Protein AF-A0A0K1PN77-F1 (afdb_monomer_lite)

Radius of gyration: 25.83 Å; chains: 1; bounding box: 54×45×95 Å

Foldseek 3Di:
DPFDADEAEALAEAACEEAAEEHEYAYENYEHENYAYLAEYHYEYECYEHYCYEYVAEYEYEYEQYEAALYEYQDAAEYAYYNYHHYNYWYFDPPVSPSDGDPPRTHHHHTYDYDDPPPPDPDDDDDDDDDDDDDDDDPDDDDDDDDDDDDDDDDDDDDDDDDDDDDDDDD

pLDDT: mean 77.03, std 23.57, range [35.62, 98.5]

Structure (mmCIF, N/CA/C/O backbone):
data_AF-A0A0K1PN77-F1
#
_entry.id   AF-A0A0K1PN77-F1
#
loop_
_atom_site.group_PDB
_atom_site.id
_atom_site.type_symbol
_atom_site.label_atom_id
_atom_site.label_alt_id
_atom_site.label_comp_id
_atom_site.label_asym_id
_atom_site.label_entity_id
_atom_site.label_seq_id
_atom_site.pdbx_PDB_ins_code
_atom_site.Cartn_x
_atom_site.Cartn_y
_atom_site.Cartn_z
_atom_site.occupancy
_atom_site.B_iso_or_equiv
_atom_site.auth_seq_id
_atom_site.auth_comp_id
_atom_site.auth_asym_id
_atom_site.auth_atom_id
_atom_site.pdbx_PDB_model_num
ATOM 1 N N . MET A 1 1 ? -9.628 21.340 4.055 1.00 39.75 1 MET A N 1
ATOM 2 C CA . MET A 1 1 ? -8.257 21.145 4.573 1.00 39.75 1 MET A CA 1
ATOM 3 C C . MET A 1 1 ? -7.573 20.124 3.689 1.00 39.75 1 MET A C 1
ATOM 5 O O . MET A 1 1 ? -7.965 18.965 3.699 1.00 39.75 1 MET A O 1
ATOM 9 N N . GLU A 1 2 ? -6.622 20.560 2.876 1.00 42.41 2 GLU A N 1
ATOM 10 C CA . GLU A 1 2 ? -5.824 19.681 2.022 1.00 42.41 2 GLU A CA 1
ATOM 11 C C . GLU A 1 2 ? -4.812 18.947 2.917 1.00 42.41 2 GLU A C 1
ATOM 13 O O . GLU A 1 2 ? -3.928 19.570 3.509 1.00 42.41 2 GLU A O 1
ATOM 18 N N . LYS A 1 3 ? -5.014 17.640 3.133 1.00 51.22 3 LYS A N 1
ATOM 19 C CA . LYS A 1 3 ? -4.095 16.811 3.925 1.00 51.22 3 LYS A CA 1
ATOM 20 C C . LYS A 1 3 ? -2.757 16.776 3.182 1.00 51.22 3 LYS A C 1
ATOM 22 O O . LYS A 1 3 ? -2.676 16.212 2.095 1.00 51.22 3 LYS A O 1
ATOM 27 N N . ARG A 1 4 ? -1.725 17.411 3.743 1.00 53.59 4 ARG A N 1
ATOM 28 C CA . ARG A 1 4 ? -0.380 17.454 3.155 1.00 53.59 4 ARG A CA 1
ATOM 29 C C . ARG A 1 4 ? 0.179 16.034 3.065 1.00 53.59 4 ARG A C 1
ATOM 31 O O . ARG A 1 4 ? 0.586 15.477 4.073 1.00 53.59 4 ARG A O 1
ATOM 38 N N . ALA A 1 5 ? 0.218 15.454 1.870 1.00 61.31 5 ALA A N 1
ATOM 39 C CA . ALA A 1 5 ? 0.922 14.195 1.655 1.00 61.31 5 ALA A CA 1
ATOM 40 C C . ALA A 1 5 ? 2.414 14.388 1.973 1.00 61.31 5 ALA A C 1
ATOM 42 O O . ALA A 1 5 ? 3.039 15.347 1.509 1.00 61.31 5 ALA A O 1
ATOM 43 N N . ALA A 1 6 ? 2.995 13.497 2.778 1.00 73.44 6 ALA A N 1
ATOM 44 C CA . ALA A 1 6 ? 4.436 13.503 2.997 1.00 73.44 6 ALA A CA 1
ATOM 45 C C . ALA A 1 6 ? 5.116 13.082 1.690 1.00 73.44 6 ALA A C 1
ATOM 47 O O . ALA A 1 6 ? 4.947 11.936 1.278 1.00 73.44 6 ALA A O 1
ATOM 48 N N . ARG A 1 7 ? 5.843 14.005 1.039 1.00 77.12 7 ARG A N 1
ATOM 49 C CA . ARG A 1 7 ? 6.626 13.720 -0.170 1.00 77.12 7 ARG A CA 1
ATOM 50 C C . ARG A 1 7 ? 8.047 13.333 0.215 1.00 77.12 7 ARG A C 1
ATOM 52 O O . ARG A 1 7 ? 8.786 14.148 0.761 1.00 77.12 7 ARG A O 1
ATOM 59 N N . LEU A 1 8 ? 8.408 12.085 -0.044 1.00 87.88 8 LEU A N 1
ATOM 60 C CA . LEU A 1 8 ? 9.649 11.473 0.431 1.00 87.88 8 LEU A CA 1
ATOM 61 C C . LEU A 1 8 ? 10.570 11.156 -0.747 1.00 87.88 8 LEU A C 1
ATOM 63 O O . LEU A 1 8 ? 10.086 10.918 -1.847 1.00 87.88 8 LEU A O 1
ATOM 67 N N . GLY A 1 9 ? 11.884 11.196 -0.526 1.00 87.62 9 GLY A N 1
ATOM 68 C CA . GLY A 1 9 ? 12.886 11.057 -1.584 1.00 87.62 9 GLY A CA 1
ATOM 69 C C . GLY A 1 9 ? 13.409 9.633 -1.797 1.00 87.62 9 GLY A C 1
ATOM 70 O O . GLY A 1 9 ? 12.888 8.652 -1.274 1.00 87.62 9 GLY A O 1
ATOM 71 N N . ASN A 1 10 ? 14.501 9.549 -2.555 1.00 93.94 10 ASN A N 1
ATOM 72 C CA . ASN A 1 10 ? 15.239 8.318 -2.843 1.00 93.94 10 ASN A CA 1
ATOM 73 C C . ASN A 1 10 ? 15.769 7.640 -1.561 1.00 93.94 10 ASN A C 1
ATOM 75 O O . ASN A 1 10 ? 16.201 8.331 -0.639 1.00 93.94 10 ASN A O 1
ATOM 79 N N . ASN A 1 11 ? 15.806 6.303 -1.531 1.00 95.19 11 ASN A N 1
ATOM 80 C CA . ASN A 1 11 ? 16.233 5.490 -0.378 1.00 95.19 11 ASN A CA 1
ATOM 81 C C . ASN A 1 11 ? 15.435 5.761 0.913 1.00 95.19 11 ASN A C 1
ATOM 83 O O . ASN A 1 11 ? 15.964 5.634 2.020 1.00 95.19 11 ASN A O 1
ATOM 87 N N . PHE A 1 12 ? 14.174 6.174 0.790 1.00 95.38 12 PHE A N 1
ATOM 88 C CA . PHE A 1 12 ? 13.313 6.372 1.948 1.00 95.38 12 PHE A CA 1
ATOM 89 C C . PHE A 1 12 ? 13.062 5.049 2.686 1.00 95.38 12 PHE A C 1
ATOM 91 O O . PHE A 1 12 ? 12.785 4.029 2.059 1.00 95.38 12 PHE A O 1
ATOM 98 N N . ALA A 1 13 ? 13.100 5.075 4.019 1.00 95.69 13 ALA A N 1
ATOM 99 C CA . ALA A 1 13 ? 12.804 3.916 4.852 1.00 95.69 13 ALA A CA 1
ATOM 100 C C . ALA A 1 13 ? 11.821 4.273 5.974 1.00 95.69 13 ALA A C 1
ATOM 102 O O . ALA A 1 13 ? 12.027 5.239 6.710 1.00 95.69 13 ALA A O 1
ATOM 103 N N . LEU A 1 14 ? 10.781 3.455 6.134 1.00 95.31 14 LEU A N 1
ATOM 104 C CA . LEU A 1 14 ? 9.787 3.545 7.198 1.00 95.31 14 LEU A CA 1
ATOM 105 C C . LEU A 1 14 ? 9.582 2.169 7.823 1.00 95.31 14 LEU A C 1
ATOM 107 O O . LEU A 1 14 ? 9.323 1.194 7.116 1.00 95.31 14 LEU A O 1
ATOM 111 N N . ARG A 1 15 ? 9.663 2.081 9.152 1.00 97.38 15 ARG A N 1
ATOM 112 C CA . ARG A 1 15 ? 9.435 0.817 9.853 1.00 97.38 15 ARG A CA 1
ATOM 113 C C . ARG A 1 15 ? 8.774 1.009 11.205 1.00 97.38 15 ARG A C 1
ATOM 115 O O . ARG A 1 15 ? 9.247 1.824 11.988 1.00 97.38 15 ARG A O 1
ATOM 122 N N . GLY A 1 16 ? 7.749 0.207 11.500 1.00 95.19 16 GLY A N 1
ATOM 123 C CA . GLY A 1 16 ? 7.192 0.102 12.853 1.00 95.19 16 GLY A CA 1
ATOM 124 C C . GLY A 1 16 ? 6.443 1.341 13.342 1.00 95.19 16 GLY A C 1
ATOM 125 O O . GLY A 1 16 ? 6.345 1.540 14.548 1.00 95.19 16 GLY A O 1
ATOM 126 N N . VAL A 1 17 ? 5.969 2.197 12.436 1.00 93.75 17 VAL A N 1
ATOM 127 C CA . VAL A 1 17 ? 5.280 3.444 12.793 1.00 93.75 17 VAL A CA 1
ATOM 128 C C . VAL A 1 17 ? 3.927 3.558 12.110 1.00 93.75 17 VAL A C 1
ATOM 130 O O . VAL A 1 17 ? 3.701 2.980 11.043 1.00 93.75 17 VAL A O 1
ATOM 133 N N . THR A 1 18 ? 3.058 4.357 12.724 1.00 92.81 18 THR A N 1
ATOM 134 C CA . THR A 1 18 ? 1.742 4.718 12.198 1.00 92.81 18 THR A CA 1
ATOM 135 C C . THR A 1 18 ? 1.773 6.132 11.629 1.00 92.81 18 THR A C 1
ATOM 137 O O . THR A 1 18 ? 2.164 7.077 12.314 1.00 92.81 18 THR A O 1
ATOM 140 N N . VAL A 1 19 ? 1.317 6.293 10.390 1.00 93.00 19 VAL A N 1
ATOM 141 C CA . VAL A 1 19 ? 1.172 7.580 9.709 1.00 93.00 19 VAL A CA 1
ATOM 142 C C . VAL A 1 19 ? -0.311 7.866 9.502 1.00 93.00 19 VAL A C 1
ATOM 144 O O . VAL A 1 19 ? -1.006 7.149 8.792 1.00 93.00 19 VAL A O 1
ATOM 147 N N . LYS A 1 20 ? -0.793 8.957 10.101 1.00 91.44 20 LYS A N 1
ATOM 148 C CA . LYS A 1 20 ? -2.216 9.347 10.126 1.00 91.44 20 LYS A CA 1
ATOM 149 C C . LYS A 1 20 ? -2.722 10.041 8.851 1.00 91.44 20 LYS A C 1
ATOM 151 O O . LYS A 1 20 ? -3.788 10.651 8.836 1.00 91.44 20 LYS A O 1
ATOM 156 N N . GLN A 1 21 ? -1.935 10.001 7.783 1.00 92.69 21 GLN A N 1
ATOM 157 C CA . GLN A 1 21 ? -2.192 10.717 6.536 1.00 92.69 21 GLN A CA 1
ATOM 158 C C . GLN A 1 21 ? -1.668 9.936 5.334 1.00 92.69 21 GLN A C 1
ATOM 160 O O . GLN A 1 21 ? -1.009 8.910 5.489 1.00 92.69 21 GLN A O 1
ATOM 165 N N . ASN A 1 22 ? -1.941 10.459 4.141 1.00 95.06 22 ASN A N 1
ATOM 166 C CA . ASN A 1 22 ? -1.428 9.897 2.901 1.00 95.06 22 ASN A CA 1
ATOM 167 C C . ASN A 1 22 ? 0.102 9.998 2.848 1.00 95.06 22 ASN A C 1
ATOM 169 O O . ASN A 1 22 ? 0.697 10.994 3.277 1.00 95.06 22 ASN A O 1
ATOM 173 N N . ILE A 1 23 ? 0.728 8.984 2.260 1.00 95.44 23 ILE A N 1
ATOM 174 C CA . ILE A 1 23 ? 2.163 8.948 1.992 1.00 95.44 23 ILE A CA 1
ATOM 175 C C . ILE A 1 23 ? 2.377 8.977 0.485 1.00 95.44 23 ILE A C 1
ATOM 177 O O . ILE A 1 23 ? 1.749 8.220 -0.253 1.00 95.44 23 ILE A O 1
ATOM 181 N N . THR A 1 24 ? 3.302 9.820 0.032 1.00 96.31 24 THR A N 1
ATOM 182 C CA . THR A 1 24 ? 3.768 9.834 -1.352 1.00 96.31 24 THR A CA 1
ATOM 183 C C . THR A 1 24 ? 5.287 9.734 -1.379 1.00 96.31 24 THR A C 1
ATOM 185 O O . THR A 1 24 ? 5.994 10.659 -0.991 1.00 96.31 24 THR A O 1
ATOM 188 N N . VAL A 1 25 ? 5.828 8.619 -1.849 1.00 96.19 25 VAL A N 1
ATOM 189 C CA . VAL A 1 25 ? 7.275 8.479 -2.049 1.00 96.19 25 VAL A CA 1
ATOM 190 C C . VAL A 1 25 ? 7.590 8.744 -3.511 1.00 96.19 25 VAL A C 1
ATOM 192 O O . VAL A 1 25 ? 6.996 8.120 -4.377 1.00 96.19 25 VAL A O 1
ATOM 195 N N . VAL A 1 26 ? 8.513 9.662 -3.786 1.00 96.19 26 VAL A N 1
ATOM 196 C CA . VAL A 1 26 ? 9.023 9.949 -5.131 1.00 96.19 26 VAL A CA 1
ATOM 197 C C . VAL A 1 26 ? 10.528 9.711 -5.122 1.00 96.19 26 VAL A C 1
ATOM 199 O O . VAL A 1 26 ? 11.314 10.550 -4.677 1.00 96.19 26 VAL A O 1
ATOM 202 N N . GLY A 1 27 ? 10.934 8.534 -5.583 1.00 93.62 27 GLY A N 1
ATOM 203 C CA . GLY A 1 27 ? 12.316 8.072 -5.530 1.00 93.62 27 GLY A CA 1
ATOM 204 C C . GLY A 1 27 ? 12.421 6.550 -5.521 1.00 93.62 27 GLY A C 1
ATOM 205 O O . GLY A 1 27 ? 11.470 5.846 -5.198 1.00 93.62 27 GLY A O 1
ATOM 206 N N . ASN A 1 28 ? 13.595 6.035 -5.875 1.00 96.81 28 ASN A N 1
ATOM 207 C CA . ASN A 1 28 ? 13.856 4.600 -5.918 1.00 96.81 28 ASN A CA 1
ATOM 208 C C . ASN A 1 28 ? 14.215 4.048 -4.530 1.00 96.81 28 ASN A C 1
ATOM 210 O O . ASN A 1 28 ? 14.557 4.789 -3.605 1.00 96.81 28 ASN A O 1
ATOM 214 N N . ASN A 1 29 ? 14.195 2.720 -4.413 1.00 97.62 29 ASN A N 1
ATOM 215 C CA . ASN A 1 29 ? 14.632 1.978 -3.227 1.00 97.62 29 ASN A CA 1
ATOM 216 C C . ASN A 1 29 ? 13.860 2.353 -1.947 1.00 97.62 29 ASN A C 1
ATOM 218 O O . ASN A 1 29 ? 14.425 2.368 -0.851 1.00 97.62 29 ASN A O 1
ATOM 222 N N . ALA A 1 30 ? 12.576 2.691 -2.074 1.00 97.75 30 ALA A N 1
ATOM 223 C CA . ALA A 1 30 ? 11.726 2.951 -0.922 1.00 97.75 30 ALA A CA 1
ATOM 224 C C . ALA A 1 30 ? 11.461 1.647 -0.155 1.00 97.75 30 ALA A C 1
ATOM 226 O O . ALA A 1 30 ? 11.128 0.635 -0.761 1.00 97.75 30 ALA A O 1
ATOM 227 N N . THR A 1 31 ? 11.575 1.654 1.170 1.00 98.12 31 THR A N 1
ATOM 228 C CA . THR A 1 31 ? 11.289 0.485 2.015 1.00 98.12 31 THR A CA 1
ATOM 229 C C . THR A 1 31 ? 10.286 0.853 3.098 1.00 98.12 31 THR A C 1
ATOM 231 O O . THR A 1 31 ? 10.572 1.677 3.961 1.00 98.12 31 THR A O 1
ATOM 234 N N . LEU A 1 32 ? 9.114 0.229 3.077 1.00 98.00 32 LEU A N 1
ATOM 235 C CA . LEU A 1 32 ? 8.069 0.372 4.082 1.00 98.00 32 LEU A CA 1
ATOM 236 C C . LEU A 1 32 ? 7.743 -1.013 4.632 1.00 98.00 32 LEU A C 1
ATOM 238 O O . LEU A 1 32 ? 7.312 -1.894 3.891 1.00 98.00 32 LEU A O 1
ATOM 242 N N . VAL A 1 33 ? 7.996 -1.222 5.922 1.00 98.19 33 VAL A N 1
ATOM 243 C CA . VAL A 1 33 ? 7.859 -2.543 6.549 1.00 98.19 33 VAL A CA 1
ATOM 244 C C . VAL A 1 33 ? 7.194 -2.427 7.912 1.00 98.19 33 VAL A C 1
ATOM 246 O O . VAL A 1 33 ? 7.601 -1.588 8.715 1.00 98.19 33 VAL A O 1
ATOM 249 N N . LEU A 1 34 ? 6.223 -3.292 8.218 1.00 96.81 34 LEU A N 1
ATOM 250 C CA . LEU A 1 34 ? 5.541 -3.312 9.526 1.00 96.81 34 LEU A CA 1
ATOM 251 C C . LEU A 1 34 ? 4.996 -1.927 9.916 1.00 96.81 34 LEU A C 1
ATOM 253 O O . LEU A 1 34 ? 5.182 -1.456 11.037 1.00 96.81 34 LEU A O 1
ATOM 257 N N . CYS A 1 35 ? 4.417 -1.225 8.950 1.00 95.38 35 CYS A N 1
ATOM 258 C CA . CYS A 1 35 ? 3.922 0.134 9.101 1.00 95.38 35 CYS A CA 1
ATOM 259 C C . CYS A 1 35 ? 2.394 0.172 9.064 1.00 95.38 35 CYS A C 1
ATOM 261 O O . CYS A 1 35 ? 1.759 -0.723 8.511 1.00 95.38 35 CYS A O 1
ATOM 263 N N . ALA A 1 36 ? 1.800 1.223 9.616 1.00 94.25 36 ALA A N 1
ATOM 264 C CA . ALA A 1 36 ? 0.385 1.513 9.430 1.00 94.25 36 ALA A CA 1
ATOM 265 C C . ALA A 1 36 ? 0.230 2.876 8.751 1.00 94.25 36 ALA A C 1
ATOM 267 O O . ALA A 1 36 ? 0.887 3.844 9.132 1.00 94.25 36 ALA A O 1
ATOM 268 N N . VAL A 1 37 ? -0.618 2.952 7.734 1.00 95.00 37 VAL A N 1
ATOM 269 C CA . VAL A 1 37 ? -0.941 4.176 7.002 1.00 95.00 37 VAL A CA 1
ATOM 270 C C . VAL A 1 37 ? -2.454 4.310 7.009 1.00 95.00 37 VAL A C 1
ATOM 272 O O . VAL A 1 37 ? -3.134 3.540 6.346 1.00 95.00 37 VAL A O 1
ATOM 275 N N . ASP A 1 38 ? -2.992 5.280 7.743 1.00 93.19 38 ASP A N 1
ATOM 276 C CA . ASP A 1 38 ? -4.447 5.495 7.814 1.00 93.19 38 ASP A CA 1
ATOM 277 C C . ASP A 1 38 ? -5.013 6.020 6.475 1.00 93.19 38 ASP A C 1
ATOM 279 O O . ASP A 1 38 ? -6.216 5.976 6.232 1.00 93.19 38 ASP A O 1
ATOM 283 N N . GLY A 1 39 ? -4.147 6.557 5.610 1.00 93.44 39 GLY A N 1
ATOM 284 C CA . GLY A 1 39 ? -4.492 7.085 4.292 1.00 93.44 39 GLY A CA 1
ATOM 285 C C . GLY A 1 39 ? -4.062 6.197 3.123 1.00 93.44 39 GLY A C 1
ATOM 286 O O . GLY A 1 39 ? -3.818 4.999 3.264 1.00 93.44 39 GLY A O 1
ATOM 287 N N . ASP A 1 40 ? -3.949 6.819 1.951 1.00 96.06 40 ASP A N 1
ATOM 288 C CA . ASP A 1 40 ? -3.414 6.175 0.751 1.00 96.06 40 ASP A CA 1
ATOM 289 C C . ASP A 1 40 ? -1.876 6.138 0.791 1.00 96.06 40 ASP A C 1
ATOM 291 O O . ASP A 1 40 ? -1.223 7.092 1.234 1.00 96.06 40 ASP A O 1
ATOM 295 N N . LEU A 1 41 ? -1.289 5.052 0.286 1.00 97.00 41 LEU A N 1
ATOM 296 C CA . LEU A 1 41 ? 0.151 4.913 0.081 1.00 97.00 41 LEU A CA 1
ATOM 297 C C . LEU A 1 41 ? 0.443 4.917 -1.419 1.00 97.00 41 LEU A C 1
ATOM 299 O O . LEU A 1 41 ? 0.064 3.997 -2.144 1.00 97.00 41 LEU A O 1
ATOM 303 N N . HIS A 1 42 ? 1.132 5.957 -1.874 1.00 97.38 42 HIS A N 1
ATOM 304 C CA . HIS A 1 42 ? 1.554 6.125 -3.256 1.00 97.38 42 HIS A CA 1
ATOM 305 C C . HIS A 1 42 ? 3.080 6.119 -3.362 1.00 97.38 42 HIS A C 1
ATOM 307 O O . HIS A 1 42 ? 3.762 6.808 -2.602 1.00 97.38 42 HIS A O 1
ATOM 313 N N . ILE A 1 43 ? 3.624 5.352 -4.304 1.00 97.31 43 ILE A N 1
ATOM 314 C CA . ILE A 1 43 ? 5.062 5.274 -4.569 1.00 97.31 43 ILE A CA 1
ATOM 315 C C . ILE A 1 43 ? 5.303 5.466 -6.064 1.00 97.31 43 ILE A C 1
ATOM 317 O O . ILE A 1 43 ? 4.849 4.666 -6.875 1.00 97.31 43 ILE A O 1
ATOM 321 N N . GLU A 1 44 ? 6.065 6.492 -6.416 1.00 96.56 44 GLU A N 1
ATOM 322 C CA . GLU A 1 44 ? 6.627 6.727 -7.743 1.00 96.56 44 GLU A CA 1
ATOM 323 C C . GLU A 1 44 ? 8.130 6.430 -7.691 1.00 96.56 44 GLU A C 1
ATOM 325 O O . GLU A 1 44 ? 8.939 7.251 -7.249 1.00 96.56 44 GLU A O 1
ATOM 330 N N . GLY A 1 45 ? 8.520 5.230 -8.111 1.00 95.56 45 GLY A N 1
ATOM 331 C CA . GLY A 1 45 ? 9.908 4.792 -8.061 1.00 95.56 45 GLY A CA 1
ATOM 332 C C . GLY A 1 45 ? 10.080 3.284 -8.161 1.00 95.56 45 GLY A C 1
ATOM 333 O O . GLY A 1 45 ? 9.180 2.502 -7.856 1.00 95.56 45 GLY A O 1
ATOM 334 N N . SER A 1 46 ? 11.265 2.872 -8.607 1.00 97.25 46 SER A N 1
ATOM 335 C CA . SER A 1 46 ? 11.616 1.460 -8.792 1.00 97.25 46 SER A CA 1
ATOM 336 C C . SER A 1 46 ? 12.317 0.869 -7.567 1.00 97.25 46 SER A C 1
ATOM 338 O O . SER A 1 46 ? 12.870 1.598 -6.741 1.00 97.25 46 SER A O 1
ATOM 340 N N . ASN A 1 47 ? 12.353 -0.464 -7.493 1.00 98.06 47 ASN A N 1
ATOM 341 C CA . ASN A 1 47 ? 12.985 -1.246 -6.423 1.00 98.06 47 ASN A CA 1
ATOM 342 C C . ASN A 1 47 ? 12.376 -0.990 -5.034 1.00 98.06 47 ASN A C 1
ATOM 344 O O . ASN A 1 47 ? 13.092 -0.940 -4.034 1.00 98.06 47 ASN A O 1
ATOM 348 N N . SER A 1 48 ? 11.064 -0.779 -4.969 1.00 97.88 48 SER A N 1
ATOM 349 C CA . SER A 1 48 ? 10.386 -0.485 -3.708 1.00 97.88 48 SER A CA 1
ATOM 350 C C . SER A 1 48 ? 9.980 -1.767 -2.982 1.00 97.88 48 SER A C 1
ATOM 352 O O . SER A 1 48 ? 9.579 -2.744 -3.609 1.00 97.88 48 SER A O 1
ATOM 354 N N . VAL A 1 49 ? 10.038 -1.767 -1.656 1.00 98.50 49 VAL A N 1
ATOM 355 C CA . VAL A 1 49 ? 9.558 -2.858 -0.804 1.00 98.50 49 VAL A CA 1
ATOM 356 C C . VAL A 1 49 ? 8.441 -2.326 0.078 1.00 98.50 49 VAL A C 1
ATOM 358 O O . VAL A 1 49 ? 8.654 -1.399 0.854 1.00 98.50 49 VAL A O 1
ATOM 361 N N . VAL A 1 50 ? 7.261 -2.930 -0.027 1.00 98.50 50 VAL A N 1
ATOM 362 C CA . VAL A 1 50 ? 6.117 -2.683 0.852 1.00 98.50 50 VAL A CA 1
ATOM 363 C C . VAL A 1 50 ? 5.687 -4.024 1.431 1.00 98.50 50 VAL A C 1
ATOM 365 O O . VAL A 1 50 ? 5.121 -4.861 0.721 1.00 98.50 50 VAL A O 1
ATOM 368 N N . ALA A 1 51 ? 6.014 -4.254 2.701 1.00 98.44 51 ALA A N 1
ATOM 369 C CA . ALA A 1 51 ? 5.816 -5.548 3.340 1.00 98.44 51 ALA A CA 1
ATOM 370 C C . ALA A 1 51 ? 5.132 -5.441 4.703 1.00 98.44 51 ALA A C 1
ATOM 372 O O . ALA A 1 51 ? 5.551 -4.670 5.570 1.00 98.44 51 ALA A O 1
ATOM 373 N N . GLU A 1 52 ? 4.114 -6.274 4.911 1.00 97.44 52 GLU A N 1
ATOM 374 C CA . GLU A 1 52 ? 3.408 -6.406 6.191 1.00 97.44 52 GLU A CA 1
ATOM 375 C C . GLU A 1 52 ? 2.850 -5.080 6.741 1.00 97.44 52 GLU A C 1
ATOM 377 O O . GLU A 1 52 ? 2.712 -4.910 7.956 1.00 97.44 52 GLU A O 1
ATOM 382 N N . CYS A 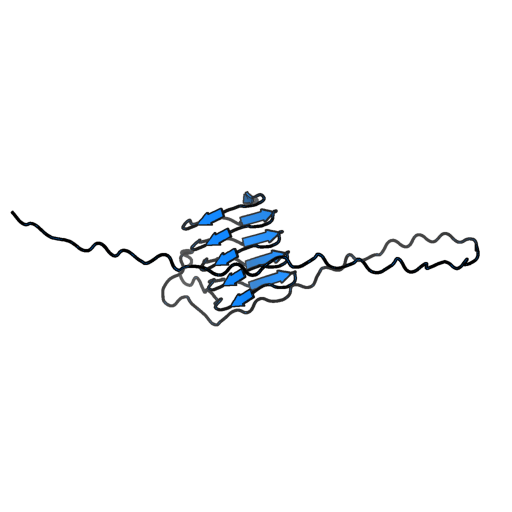1 53 ? 2.532 -4.127 5.860 1.00 97.38 53 CYS A N 1
ATOM 383 C CA . CYS A 1 53 ? 1.902 -2.876 6.258 1.00 97.38 53 CYS A CA 1
ATOM 384 C C . CYS A 1 53 ? 0.371 -2.994 6.263 1.00 97.38 53 CYS A C 1
ATOM 386 O O . CYS A 1 53 ? -0.218 -3.772 5.508 1.00 97.38 53 CYS A O 1
ATOM 388 N N . SER A 1 54 ? -0.269 -2.183 7.101 1.00 96.25 54 SER A N 1
ATOM 389 C CA . SER A 1 54 ? -1.715 -1.945 7.087 1.00 96.25 54 SER A CA 1
ATOM 390 C C . SER A 1 54 ? -1.989 -0.595 6.428 1.00 96.25 54 SER A C 1
ATOM 392 O O . SER A 1 54 ? -1.467 0.422 6.878 1.00 96.25 54 SER A O 1
ATOM 394 N N . VAL A 1 55 ? -2.775 -0.571 5.355 1.00 96.81 55 VAL A N 1
ATOM 395 C CA . VAL A 1 55 ? -3.095 0.631 4.573 1.00 96.81 55 VAL A CA 1
ATOM 396 C C . VAL A 1 55 ? -4.610 0.833 4.578 1.00 96.81 55 VAL A C 1
ATOM 398 O O . VAL A 1 55 ? -5.344 0.042 3.989 1.00 96.81 55 VAL A O 1
ATOM 401 N N . GLY A 1 56 ? -5.076 1.891 5.243 1.00 95.06 56 GLY A N 1
ATOM 402 C CA . GLY A 1 56 ? -6.493 2.258 5.368 1.00 95.06 56 GLY A CA 1
ATOM 403 C C . GLY A 1 56 ? -7.085 2.855 4.087 1.00 95.06 56 GLY A C 1
ATOM 404 O O . GLY A 1 56 ? -8.299 2.999 3.952 1.00 95.06 56 GLY A O 1
ATOM 405 N N . GLY A 1 57 ? -6.232 3.186 3.118 1.00 95.06 57 GLY A N 1
ATOM 406 C CA . GLY A 1 57 ? -6.605 3.607 1.775 1.00 95.06 57 GLY A CA 1
ATOM 407 C C . GLY A 1 57 ? -6.246 2.587 0.692 1.00 95.06 57 GLY A C 1
ATOM 408 O O . GLY A 1 57 ? -6.302 1.371 0.888 1.00 95.06 57 GLY A O 1
ATOM 409 N N . SER A 1 58 ? -5.892 3.110 -0.480 1.00 96.38 58 SER A N 1
ATOM 410 C CA . SER A 1 58 ? -5.317 2.347 -1.590 1.00 96.38 58 SER A CA 1
ATOM 411 C C . SER A 1 58 ? -3.790 2.325 -1.514 1.00 96.38 58 SER A C 1
ATOM 413 O O . SER A 1 58 ? -3.152 3.297 -1.106 1.00 96.38 58 SER A O 1
ATOM 415 N N . LEU A 1 59 ? -3.201 1.223 -1.973 1.00 97.69 59 LEU A N 1
ATOM 416 C CA . LEU A 1 59 ? -1.771 1.081 -2.217 1.00 97.69 59 LEU A CA 1
ATOM 417 C C . LEU A 1 59 ? -1.523 1.194 -3.723 1.00 97.69 59 LEU A C 1
ATOM 419 O O . LEU A 1 59 ? -2.049 0.397 -4.496 1.00 97.69 59 LEU A O 1
ATOM 423 N N . SER A 1 60 ? -0.709 2.155 -4.150 1.00 97.75 60 SER A N 1
ATOM 424 C CA . SER A 1 60 ? -0.371 2.330 -5.562 1.00 97.75 60 SER A CA 1
ATOM 425 C C . SER A 1 60 ? 1.128 2.490 -5.773 1.00 97.75 60 SER A C 1
ATOM 427 O O . SER A 1 60 ? 1.779 3.281 -5.091 1.00 97.75 60 SER A O 1
ATOM 429 N N . ILE A 1 61 ? 1.671 1.749 -6.737 1.00 97.38 61 ILE A N 1
ATOM 430 C CA . ILE A 1 61 ? 3.082 1.810 -7.118 1.00 97.38 61 ILE A CA 1
ATOM 431 C C . ILE A 1 61 ? 3.190 2.083 -8.612 1.00 97.38 61 ILE A C 1
ATOM 433 O O . ILE A 1 61 ? 2.572 1.399 -9.423 1.00 97.38 61 ILE A O 1
ATOM 437 N N . VAL A 1 62 ? 4.010 3.062 -8.973 1.00 97.06 62 VAL A N 1
ATOM 438 C CA . VAL A 1 62 ? 4.431 3.359 -10.340 1.00 97.06 62 VAL A CA 1
ATOM 439 C C . VAL A 1 62 ? 5.944 3.183 -10.401 1.00 97.06 62 VAL A C 1
ATOM 441 O O . VAL A 1 62 ? 6.698 4.025 -9.921 1.00 97.06 62 VAL A O 1
ATOM 444 N N . GLY A 1 63 ? 6.399 2.069 -10.967 1.00 95.56 63 GLY A N 1
ATOM 445 C CA . GLY A 1 63 ? 7.812 1.711 -11.036 1.00 95.56 63 GLY A CA 1
ATOM 446 C C . GLY A 1 63 ? 8.039 0.210 -11.176 1.00 95.56 63 GLY A C 1
ATOM 447 O O . GLY A 1 63 ? 7.129 -0.598 -11.002 1.00 95.56 63 GLY A O 1
ATOM 448 N N . ASN A 1 64 ? 9.277 -0.163 -11.495 1.00 96.62 64 ASN A N 1
ATOM 449 C CA . ASN A 1 64 ? 9.654 -1.551 -11.762 1.00 96.62 64 ASN A CA 1
ATOM 450 C C . ASN A 1 64 ? 10.292 -2.211 -10.532 1.00 96.62 64 ASN A C 1
ATOM 452 O O . ASN A 1 64 ? 10.772 -1.524 -9.630 1.00 96.62 64 ASN A O 1
ATOM 456 N N . ASN A 1 65 ? 10.378 -3.544 -10.539 1.00 97.69 65 ASN A N 1
ATOM 457 C CA . ASN A 1 65 ? 11.127 -4.339 -9.553 1.00 97.69 65 ASN A CA 1
ATOM 458 C C . ASN A 1 65 ? 10.648 -4.169 -8.100 1.00 97.69 65 ASN A C 1
ATOM 460 O O . ASN A 1 65 ? 11.462 -4.177 -7.175 1.00 97.69 65 ASN A O 1
ATOM 464 N N . SER A 1 66 ? 9.350 -3.967 -7.879 1.00 97.69 66 SER A N 1
ATOM 465 C CA . SER A 1 66 ? 8.829 -3.791 -6.522 1.00 97.69 66 SER A CA 1
ATOM 466 C C . SER A 1 66 ? 8.486 -5.126 -5.855 1.00 97.69 66 SER A C 1
ATOM 468 O O . SER A 1 66 ? 8.214 -6.128 -6.513 1.00 97.69 66 SER A O 1
ATOM 470 N N . THR A 1 67 ? 8.481 -5.149 -4.528 1.00 98.31 67 THR A N 1
ATOM 471 C CA . THR A 1 67 ? 7.975 -6.264 -3.721 1.00 98.31 67 THR A CA 1
ATOM 472 C C . THR A 1 67 ? 6.805 -5.769 -2.888 1.00 98.31 67 THR A C 1
ATOM 474 O O . THR A 1 67 ? 6.979 -4.873 -2.065 1.00 98.31 67 THR A O 1
ATOM 477 N N . VAL A 1 68 ? 5.624 -6.347 -3.094 1.00 98.31 68 VAL A N 1
ATOM 478 C CA . VAL A 1 68 ? 4.383 -5.989 -2.397 1.00 98.31 68 VAL A CA 1
ATOM 479 C C . VAL A 1 68 ? 3.809 -7.235 -1.737 1.00 98.31 68 VAL A C 1
ATOM 481 O O . VAL A 1 68 ? 3.099 -8.010 -2.379 1.00 98.31 68 VAL A O 1
ATOM 484 N N . VAL A 1 69 ? 4.147 -7.463 -0.467 1.00 98.12 69 VAL A N 1
ATOM 485 C CA . VAL A 1 69 ? 3.857 -8.747 0.189 1.00 98.12 69 VAL A CA 1
ATOM 486 C C . VAL A 1 69 ? 3.227 -8.625 1.569 1.00 98.12 69 VAL A C 1
ATOM 488 O O . VAL A 1 69 ? 3.622 -7.789 2.379 1.00 98.12 69 VAL A O 1
ATOM 491 N N . GLY A 1 70 ? 2.261 -9.494 1.867 1.00 97.44 70 GLY A N 1
ATOM 492 C CA . GLY A 1 70 ? 1.700 -9.617 3.218 1.00 97.44 70 GLY A CA 1
ATOM 493 C C . GLY A 1 70 ? 0.952 -8.377 3.720 1.00 97.44 70 GLY A C 1
ATOM 494 O O . GLY A 1 70 ? 0.764 -8.225 4.928 1.00 97.44 70 GLY A O 1
ATOM 495 N N . ASN A 1 71 ? 0.574 -7.456 2.831 1.00 98.12 71 ASN A N 1
ATOM 496 C CA . ASN A 1 71 ? -0.069 -6.206 3.222 1.00 98.12 71 ASN A CA 1
ATOM 497 C C . ASN A 1 71 ? -1.563 -6.406 3.480 1.00 98.12 71 ASN A C 1
ATOM 499 O O . ASN A 1 71 ? -2.212 -7.233 2.840 1.00 98.12 71 ASN A O 1
ATOM 503 N N . ARG A 1 72 ? -2.115 -5.597 4.384 1.00 97.19 72 ARG A N 1
ATOM 504 C CA . ARG A 1 72 ? -3.557 -5.486 4.625 1.00 97.19 72 ARG A CA 1
ATOM 505 C C . ARG A 1 72 ? -4.020 -4.158 4.053 1.00 97.19 72 ARG A C 1
ATOM 507 O O . ARG A 1 72 ? -3.522 -3.119 4.478 1.00 97.19 72 ARG A O 1
ATOM 514 N N . VAL A 1 73 ? -4.905 -4.175 3.062 1.00 97.06 73 VAL A N 1
ATOM 515 C CA . VAL A 1 73 ? -5.282 -2.966 2.314 1.00 97.06 73 VAL A CA 1
ATOM 516 C C . VAL A 1 73 ? -6.794 -2.822 2.292 1.00 97.06 73 VAL A C 1
ATOM 518 O O . VAL A 1 73 ? -7.499 -3.753 1.910 1.00 97.06 73 VAL A O 1
ATOM 521 N N . ALA A 1 74 ? -7.293 -1.658 2.703 1.00 95.62 74 ALA A N 1
ATOM 522 C CA . ALA A 1 74 ? -8.729 -1.427 2.830 1.00 95.62 74 ALA A CA 1
ATOM 523 C C . ALA A 1 74 ? -9.439 -1.246 1.484 1.00 95.62 74 ALA A C 1
ATOM 525 O O . ALA A 1 74 ? -10.629 -1.524 1.352 1.00 95.62 74 ALA A O 1
ATOM 526 N N . LYS A 1 75 ? -8.705 -0.770 0.472 1.00 94.69 75 LYS A N 1
ATOM 527 C CA . LYS A 1 75 ? -9.225 -0.562 -0.882 1.00 94.69 75 LYS A CA 1
ATOM 528 C C . LYS A 1 75 ? -8.529 -1.475 -1.890 1.00 94.69 75 LYS A C 1
ATOM 530 O O . LYS A 1 75 ? -8.775 -2.675 -1.930 1.00 94.69 75 LYS A O 1
ATOM 535 N N . THR A 1 76 ? -7.686 -0.907 -2.748 1.00 95.81 76 THR A N 1
ATOM 536 C CA . THR A 1 76 ? -7.079 -1.593 -3.891 1.00 95.81 76 THR A CA 1
ATOM 537 C C . THR A 1 76 ? -5.562 -1.590 -3.808 1.00 95.81 76 THR A C 1
ATOM 539 O O . THR A 1 76 ? -4.963 -0.702 -3.200 1.00 95.81 76 THR A O 1
ATOM 542 N N . ILE A 1 77 ? -4.952 -2.579 -4.465 1.00 97.69 77 ILE A N 1
ATOM 543 C CA . ILE A 1 77 ? -3.525 -2.584 -4.776 1.00 97.69 77 ILE A CA 1
ATOM 544 C C . ILE A 1 77 ? -3.365 -2.428 -6.285 1.00 97.69 77 ILE A C 1
ATOM 546 O O . ILE A 1 77 ? -3.796 -3.287 -7.058 1.00 97.69 77 ILE A O 1
ATOM 550 N N . GLU A 1 78 ? -2.739 -1.332 -6.692 1.00 97.06 78 GLU A N 1
ATOM 551 C CA . GLU A 1 78 ? -2.487 -0.990 -8.087 1.00 97.06 78 GLU A CA 1
ATOM 552 C C . GLU A 1 78 ? -0.989 -0.880 -8.346 1.00 97.06 78 GLU A C 1
ATOM 554 O O . GLU A 1 78 ? -0.268 -0.175 -7.644 1.00 97.06 78 GLU A O 1
ATOM 559 N N . VAL A 1 79 ? -0.514 -1.558 -9.383 1.00 96.12 79 VAL A N 1
ATOM 560 C CA . VAL A 1 79 ? 0.888 -1.516 -9.791 1.00 96.12 79 VAL A CA 1
ATOM 561 C C . VAL A 1 79 ? 0.960 -1.154 -11.269 1.00 96.12 79 VAL A C 1
ATOM 563 O O . VAL A 1 79 ? 0.317 -1.781 -12.107 1.00 96.12 79 VAL A O 1
ATOM 566 N N . VAL A 1 80 ? 1.746 -0.130 -11.591 1.00 96.06 80 VAL A N 1
ATOM 567 C CA . VAL A 1 80 ? 2.130 0.247 -12.952 1.00 96.06 80 VAL A CA 1
ATOM 568 C C . VAL A 1 80 ? 3.628 0.034 -13.089 1.00 96.06 80 VAL A C 1
ATOM 570 O O . VAL A 1 80 ? 4.421 0.824 -12.585 1.00 96.06 80 VAL A O 1
ATOM 573 N N . GLY A 1 81 ? 4.020 -1.013 -13.800 1.00 92.50 81 GLY A N 1
ATOM 574 C CA . GLY A 1 81 ? 5.421 -1.348 -14.012 1.00 92.50 81 GLY A CA 1
ATOM 575 C C . GLY A 1 81 ? 5.617 -2.848 -14.122 1.00 92.50 81 GLY A C 1
ATOM 576 O O . GLY A 1 81 ? 4.680 -3.629 -13.954 1.00 92.50 81 GLY A O 1
ATOM 577 N N . ASP A 1 82 ? 6.848 -3.232 -14.413 1.00 93.75 82 ASP A N 1
ATOM 578 C CA . ASP A 1 82 ? 7.223 -4.613 -14.678 1.00 93.75 82 ASP A CA 1
ATOM 579 C C . ASP A 1 82 ? 7.966 -5.227 -13.485 1.00 93.75 82 ASP A C 1
ATOM 581 O O . ASP A 1 82 ? 8.513 -4.529 -12.623 1.00 93.75 82 ASP A O 1
ATOM 585 N N . ASN A 1 83 ? 8.006 -6.562 -13.451 1.00 95.56 83 ASN A N 1
ATOM 586 C CA . ASN A 1 83 ? 8.772 -7.339 -12.472 1.00 95.56 83 ASN A CA 1
ATOM 587 C C . ASN A 1 83 ? 8.418 -7.024 -11.002 1.00 95.56 83 ASN A C 1
ATOM 589 O O . ASN A 1 83 ? 9.292 -6.955 -10.140 1.00 95.56 83 ASN A O 1
ATOM 593 N N . THR A 1 84 ? 7.135 -6.797 -10.706 1.00 95.12 84 THR A N 1
ATOM 594 C CA . THR A 1 84 ? 6.674 -6.641 -9.321 1.00 95.12 84 THR A CA 1
ATOM 595 C C . THR A 1 84 ? 6.215 -7.979 -8.762 1.00 95.12 84 THR A C 1
ATOM 597 O O . THR A 1 84 ? 5.316 -8.612 -9.316 1.00 95.12 84 THR A O 1
ATOM 600 N N . SER A 1 85 ? 6.814 -8.392 -7.647 1.00 96.56 85 SER A N 1
ATOM 601 C CA . SER A 1 85 ? 6.316 -9.517 -6.859 1.00 96.56 85 SER A CA 1
ATOM 602 C C . SER A 1 85 ? 5.132 -9.053 -6.020 1.00 96.56 85 SER A C 1
ATOM 604 O O . SER A 1 85 ? 5.228 -8.043 -5.320 1.00 96.56 85 SER A O 1
ATOM 606 N N . CYS A 1 86 ? 4.020 -9.777 -6.097 1.00 96.31 86 CYS A N 1
ATOM 607 C CA . CYS A 1 86 ? 2.806 -9.457 -5.369 1.00 96.31 86 CYS A CA 1
ATOM 608 C C . CYS A 1 86 ? 2.174 -10.722 -4.804 1.00 96.31 86 CYS A C 1
ATOM 610 O O . CYS A 1 86 ? 1.642 -11.528 -5.565 1.00 96.31 86 CYS A O 1
ATOM 612 N N . ASP A 1 87 ? 2.243 -10.895 -3.486 1.00 97.00 87 ASP A N 1
ATOM 613 C CA . ASP A 1 87 ? 1.803 -12.132 -2.841 1.00 97.00 87 ASP A CA 1
ATOM 614 C C . ASP A 1 87 ? 1.311 -11.909 -1.405 1.00 97.00 87 ASP A C 1
ATOM 616 O O . ASP A 1 87 ? 1.728 -10.978 -0.719 1.00 97.00 87 ASP A O 1
ATOM 620 N N . GLY A 1 88 ? 0.400 -12.763 -0.940 1.00 96.56 88 GLY A N 1
ATOM 621 C CA . GLY A 1 88 ? -0.067 -12.776 0.450 1.00 96.56 88 GLY A CA 1
ATOM 622 C C . GLY A 1 88 ? -0.766 -11.498 0.930 1.00 96.56 88 GLY A C 1
ATOM 623 O O . GLY A 1 88 ? -0.934 -11.321 2.134 1.00 96.56 88 GLY A O 1
ATOM 624 N N . ASN A 1 89 ? -1.155 -10.589 0.031 1.00 97.88 89 ASN A N 1
ATOM 625 C CA . ASN A 1 89 ? -1.896 -9.389 0.409 1.00 97.88 89 ASN A CA 1
ATOM 626 C C . ASN A 1 89 ? -3.371 -9.731 0.637 1.00 97.88 89 ASN A C 1
ATOM 628 O O . ASN A 1 89 ? -3.940 -10.556 -0.079 1.00 97.88 89 ASN A O 1
ATOM 632 N N . VAL A 1 90 ? -4.002 -9.081 1.609 1.00 96.81 90 VAL A N 1
ATOM 633 C CA . VAL A 1 90 ? -5.393 -9.332 2.005 1.00 96.81 90 VAL A CA 1
ATOM 634 C C . VAL A 1 90 ? -6.182 -8.035 2.095 1.00 96.81 90 VAL A C 1
ATOM 636 O O . VAL A 1 90 ? -5.630 -6.961 2.351 1.00 96.81 90 VAL A O 1
ATOM 639 N N . ALA A 1 91 ? -7.490 -8.143 1.895 1.00 96.25 91 ALA A N 1
ATOM 640 C CA . ALA A 1 91 ? -8.415 -7.061 2.172 1.00 96.25 91 ALA A CA 1
ATOM 641 C C . ALA A 1 91 ? -8.444 -6.763 3.670 1.00 96.25 91 ALA A C 1
ATOM 643 O O . ALA A 1 91 ? -8.327 -7.670 4.495 1.00 96.25 91 ALA A O 1
ATOM 644 N N . TRP A 1 92 ? -8.623 -5.495 4.010 1.00 95.19 92 TRP A N 1
ATOM 645 C CA . TRP A 1 92 ? -8.889 -5.056 5.371 1.00 95.19 92 TRP A CA 1
ATOM 646 C C . TRP A 1 92 ? -10.255 -4.385 5.425 1.00 95.19 92 TRP A C 1
ATOM 648 O O . TRP A 1 92 ? -10.537 -3.479 4.646 1.00 95.19 92 TRP A O 1
ATOM 658 N N . ALA A 1 93 ? -11.105 -4.825 6.342 1.00 93.12 93 ALA A N 1
ATOM 659 C CA . ALA A 1 93 ? -12.312 -4.101 6.696 1.00 93.12 93 ALA A CA 1
ATOM 660 C C . ALA A 1 93 ? -12.153 -3.559 8.119 1.00 93.12 93 ALA A C 1
ATOM 662 O O . ALA A 1 93 ? -12.286 -4.315 9.075 1.00 93.12 93 ALA A O 1
ATOM 663 N N . ASP A 1 94 ? -11.865 -2.262 8.237 1.00 85.94 94 ASP A N 1
ATOM 664 C CA . ASP A 1 94 ? -11.792 -1.532 9.511 1.00 85.94 94 ASP A CA 1
ATOM 665 C C . ASP A 1 94 ? -13.214 -1.340 10.062 1.00 85.94 94 ASP A C 1
ATOM 667 O O . ASP A 1 94 ? -13.870 -0.320 9.831 1.00 85.94 94 ASP A O 1
ATOM 671 N N . ALA A 1 95 ? -13.753 -2.391 10.682 1.00 88.00 95 ALA A N 1
ATOM 672 C CA . ALA A 1 95 ? -15.168 -2.474 11.036 1.00 88.00 95 ALA A CA 1
ATOM 673 C C . ALA A 1 95 ? -15.528 -1.526 12.186 1.00 88.00 95 ALA A C 1
ATOM 675 O O . ALA A 1 95 ? -16.662 -1.051 12.275 1.00 88.00 95 ALA A O 1
ATOM 676 N N . ASN A 1 96 ? -14.565 -1.257 13.064 1.00 89.00 96 ASN A N 1
ATOM 677 C CA . ASN A 1 96 ? -14.722 -0.374 14.213 1.00 89.00 96 ASN A CA 1
ATOM 678 C C . ASN A 1 96 ? -14.189 1.052 13.954 1.00 89.00 96 ASN A C 1
ATOM 680 O O . ASN A 1 96 ? -14.304 1.903 14.838 1.00 89.00 96 ASN A O 1
ATOM 684 N N . ALA A 1 97 ? -13.656 1.317 12.753 1.00 85.62 97 ALA A N 1
ATOM 685 C CA . ALA A 1 97 ? -13.096 2.597 12.324 1.00 85.62 97 ALA A CA 1
ATOM 686 C C . ALA A 1 97 ? -11.974 3.124 13.239 1.00 85.62 97 ALA A C 1
ATOM 688 O O . ALA A 1 97 ? -11.801 4.339 13.381 1.00 85.62 97 ALA A O 1
ATOM 689 N N . ASN A 1 98 ? -11.227 2.230 13.895 1.00 86.62 98 ASN A N 1
ATOM 690 C CA . ASN A 1 98 ? -10.142 2.611 14.797 1.00 86.62 98 ASN A CA 1
ATOM 691 C C . ASN A 1 98 ? -8.787 2.749 14.078 1.00 86.62 98 ASN A C 1
ATOM 693 O O . ASN A 1 98 ? -7.808 3.190 14.691 1.00 86.62 98 ASN A O 1
ATOM 697 N N . HIS A 1 99 ? -8.738 2.428 12.779 1.00 81.00 99 HIS A N 1
ATOM 698 C CA . HIS A 1 99 ? -7.547 2.486 11.934 1.00 81.00 99 HIS A CA 1
ATOM 699 C C . HIS A 1 99 ? -6.386 1.619 12.437 1.00 81.00 99 HIS A C 1
ATOM 701 O O . HIS A 1 99 ? -5.210 1.913 12.194 1.00 81.00 99 HIS A O 1
ATOM 707 N N . VAL A 1 100 ? -6.707 0.536 13.137 1.00 84.75 100 VAL A N 1
ATOM 708 C CA . VAL A 1 100 ? -5.775 -0.482 13.605 1.00 84.75 100 VAL A CA 1
ATOM 709 C C . VAL A 1 100 ? -6.265 -1.816 13.075 1.00 84.75 100 VAL A C 1
ATOM 711 O O . VAL A 1 100 ? -7.398 -2.194 13.303 1.00 84.75 100 VAL A O 1
ATOM 714 N N . PHE A 1 101 ? -5.397 -2.545 12.375 1.00 86.75 101 PHE A N 1
ATOM 715 C CA . PHE A 1 101 ? -5.754 -3.880 11.909 1.00 86.75 101 PHE A CA 1
ATOM 716 C C . PHE A 1 101 ? -5.876 -4.841 13.096 1.00 86.75 101 PHE A C 1
ATOM 718 O O . PHE A 1 101 ? -4.877 -5.120 13.769 1.00 86.75 101 PHE A O 1
ATOM 725 N N . GLU A 1 102 ? -7.071 -5.378 13.313 1.00 89.06 102 GLU A N 1
ATOM 726 C CA . GLU A 1 102 ? -7.365 -6.308 14.401 1.00 89.06 102 GLU A CA 1
ATOM 727 C C . GLU A 1 102 ? -7.614 -7.748 13.913 1.00 89.06 102 GLU A C 1
ATOM 729 O O . GLU A 1 102 ? -7.992 -7.992 12.760 1.00 89.06 102 GLU A O 1
ATOM 734 N N . PRO A 1 103 ? -7.409 -8.760 14.782 1.00 89.06 103 PRO A N 1
ATOM 735 C CA . PRO A 1 103 ? -7.816 -10.127 14.479 1.00 89.06 103 PRO A CA 1
ATOM 736 C C . PRO A 1 103 ? -9.307 -10.200 14.118 1.00 89.06 103 PRO A C 1
ATOM 738 O O . PRO A 1 103 ? -10.162 -9.803 14.902 1.00 89.06 103 PRO A O 1
ATOM 741 N N . GLY A 1 104 ? -9.614 -10.753 12.944 1.00 89.06 104 GLY A N 1
ATOM 742 C CA . GLY A 1 104 ? -10.984 -10.856 12.425 1.00 89.06 104 GLY A CA 1
ATOM 743 C C . GLY A 1 104 ? -11.355 -9.791 11.389 1.00 89.06 104 GLY A C 1
ATOM 744 O O . GLY A 1 104 ? -12.348 -9.963 10.692 1.00 89.06 104 GLY A O 1
ATOM 745 N N . GLU A 1 105 ? -10.530 -8.758 11.209 1.00 92.81 105 GLU A N 1
ATOM 746 C CA . GLU A 1 105 ? -10.734 -7.719 10.185 1.00 92.81 105 GLU A CA 1
ATOM 747 C C . GLU A 1 105 ? -10.083 -8.047 8.831 1.00 92.81 105 GLU A C 1
ATOM 749 O O . GLU A 1 105 ? -10.207 -7.303 7.852 1.00 92.81 105 GLU A O 1
ATOM 754 N N . GLY A 1 106 ? -9.359 -9.168 8.771 1.00 92.38 106 GLY A N 1
ATOM 755 C CA . GLY A 1 106 ? -8.769 -9.696 7.547 1.00 92.38 106 GLY A CA 1
ATOM 756 C C . GLY A 1 106 ? -9.830 -10.296 6.629 1.00 92.38 106 GLY A C 1
ATOM 757 O O . GLY A 1 106 ? -10.597 -11.167 7.032 1.00 92.38 106 GLY A O 1
ATOM 758 N N . GLY A 1 107 ? -9.843 -9.844 5.380 1.00 92.88 107 GLY A N 1
ATOM 759 C CA . GLY A 1 107 ? -10.705 -10.358 4.326 1.00 92.88 107 GLY A CA 1
ATOM 760 C C . GLY A 1 107 ? -9.981 -11.294 3.357 1.00 92.88 107 GLY A C 1
ATOM 761 O O . GLY A 1 107 ? -8.914 -11.841 3.635 1.00 92.88 107 GLY A O 1
ATOM 762 N N . ALA A 1 108 ? -10.590 -11.475 2.185 1.00 95.19 108 ALA A N 1
ATOM 763 C CA . ALA A 1 108 ? -10.040 -12.298 1.113 1.00 95.19 108 ALA A CA 1
ATOM 764 C C . ALA A 1 108 ? -8.697 -11.758 0.589 1.00 95.19 108 ALA A C 1
ATOM 766 O O . ALA A 1 108 ? -8.384 -10.574 0.729 1.00 95.19 108 ALA A O 1
ATOM 767 N N . GLY A 1 109 ? -7.925 -12.625 -0.068 1.00 95.88 109 GLY A N 1
ATOM 768 C 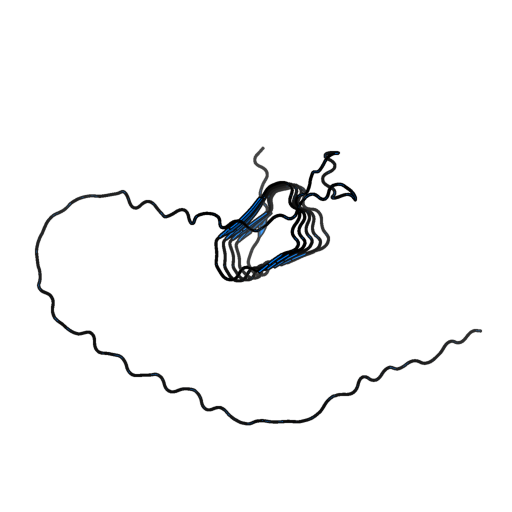CA . GLY A 1 109 ? -6.696 -12.222 -0.747 1.00 95.88 109 GLY A CA 1
ATOM 769 C C . GLY A 1 109 ? -6.948 -11.146 -1.812 1.00 95.88 109 GLY A C 1
ATOM 770 O O . GLY A 1 109 ? -7.898 -11.246 -2.591 1.00 95.88 109 GLY A O 1
ATOM 771 N N . ILE A 1 110 ? -6.084 -10.131 -1.861 1.00 94.94 110 ILE A N 1
ATOM 772 C CA . ILE A 1 110 ? -6.078 -9.081 -2.885 1.00 94.94 110 ILE A CA 1
ATOM 773 C C . ILE A 1 110 ? -4.869 -9.284 -3.796 1.00 94.94 110 ILE A C 1
ATOM 775 O O . ILE A 1 110 ? -3.722 -9.249 -3.357 1.00 94.94 110 ILE A O 1
ATOM 779 N N . ALA A 1 111 ? -5.126 -9.434 -5.093 1.00 93.94 111 ALA A N 1
ATOM 780 C CA . ALA A 1 111 ? -4.084 -9.407 -6.113 1.00 93.94 111 ALA A CA 1
ATOM 781 C C . ALA A 1 111 ? -3.718 -7.964 -6.496 1.00 93.94 111 ALA A C 1
ATOM 783 O O . ALA A 1 111 ? -4.579 -7.078 -6.513 1.00 93.94 111 ALA A O 1
ATOM 784 N N . CYS A 1 112 ? -2.460 -7.741 -6.882 1.00 93.00 112 CYS A N 1
ATOM 785 C CA . CYS A 1 112 ? -2.059 -6.492 -7.523 1.00 93.00 112 CYS A CA 1
ATOM 786 C C . CYS A 1 112 ? -2.708 -6.392 -8.899 1.00 93.00 112 CYS A C 1
ATOM 788 O O . CYS A 1 112 ? -2.554 -7.276 -9.743 1.00 93.00 112 CYS A O 1
ATOM 790 N N . ARG A 1 113 ? -3.419 -5.294 -9.139 1.00 91.06 113 ARG A N 1
ATOM 791 C CA . ARG A 1 113 ? -3.999 -4.994 -10.445 1.00 91.06 113 ARG A CA 1
ATOM 792 C C . ARG A 1 113 ? -3.015 -4.153 -11.239 1.00 91.06 113 ARG A C 1
ATOM 794 O O . ARG A 1 113 ? -2.462 -3.190 -10.711 1.00 91.06 113 ARG A O 1
ATOM 801 N N . ALA A 1 114 ? -2.839 -4.479 -12.514 1.00 79.94 114 ALA A N 1
ATOM 802 C CA . ALA A 1 114 ? -2.179 -3.563 -13.428 1.00 79.94 114 ALA A CA 1
ATOM 803 C C . ALA A 1 114 ? -3.071 -2.326 -13.585 1.00 79.94 114 ALA A C 1
ATOM 805 O O . ALA A 1 114 ? -4.199 -2.437 -14.073 1.00 79.94 114 ALA A O 1
ATOM 806 N N . LYS A 1 115 ? -2.596 -1.153 -13.165 1.00 70.50 115 LYS A N 1
ATOM 807 C CA . LYS A 1 115 ? -3.270 0.095 -13.532 1.00 70.50 115 LYS A CA 1
ATOM 808 C C . LYS A 1 115 ? -2.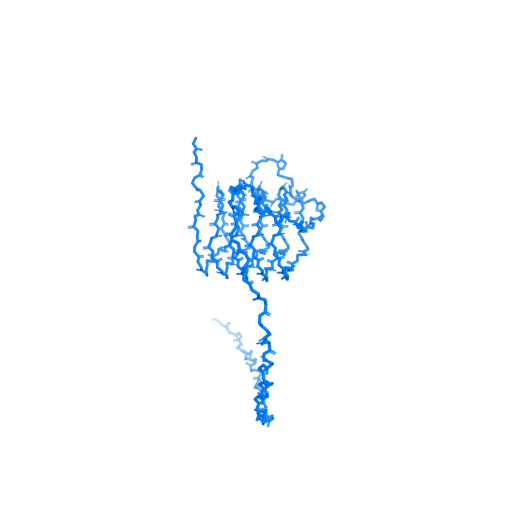888 0.406 -14.978 1.00 70.50 115 LYS A C 1
ATOM 810 O O . LYS A 1 115 ? -1.722 0.287 -15.360 1.00 70.50 115 LYS A O 1
ATOM 815 N N . ALA A 1 116 ? -3.878 0.730 -15.810 1.00 59.78 116 ALA A N 1
ATOM 816 C CA . ALA A 1 116 ? -3.621 1.083 -17.199 1.00 59.78 116 ALA A CA 1
ATOM 817 C C . ALA A 1 116 ? -2.619 2.245 -17.227 1.00 59.78 116 ALA A C 1
ATOM 819 O O . ALA A 1 116 ? -2.830 3.253 -16.550 1.00 59.78 116 ALA A O 1
ATOM 820 N N . LYS A 1 117 ? -1.519 2.102 -17.982 1.00 55.22 117 LYS A N 1
ATOM 821 C CA . LYS A 1 117 ? -0.685 3.260 -18.317 1.00 55.22 117 LYS A CA 1
ATOM 822 C C . LYS A 1 117 ? -1.614 4.245 -19.005 1.00 55.22 117 LYS A C 1
ATOM 824 O O . LYS A 1 117 ? -2.155 3.923 -20.060 1.00 55.22 117 LYS A O 1
ATOM 829 N N . GLU A 1 118 ? -1.829 5.402 -18.396 1.00 49.31 118 GLU A N 1
ATOM 830 C CA . GLU A 1 118 ? -2.551 6.484 -19.043 1.00 49.31 118 GLU A CA 1
ATOM 831 C C . GLU A 1 118 ? -1.720 6.895 -20.258 1.00 49.31 118 GLU A C 1
ATOM 833 O O . GLU A 1 118 ? -0.676 7.539 -20.155 1.00 49.31 118 GLU A O 1
ATOM 838 N N . SER A 1 119 ? -2.104 6.369 -21.419 1.00 44.00 119 SER A N 1
ATOM 839 C CA . SER A 1 119 ? -1.479 6.686 -22.688 1.00 44.00 119 SER A CA 1
ATOM 840 C C . SER A 1 119 ? -1.732 8.160 -22.938 1.00 44.00 119 SER A C 1
ATOM 842 O O . SER A 1 119 ? -2.876 8.551 -23.168 1.00 44.00 119 SER A O 1
ATOM 844 N N . ALA A 1 120 ? -0.671 8.964 -22.858 1.00 49.03 120 ALA A N 1
ATOM 845 C CA . ALA A 1 120 ? -0.688 10.363 -23.244 1.00 49.03 120 ALA A CA 1
ATOM 846 C C . ALA A 1 120 ? -1.388 10.489 -24.606 1.00 49.03 120 ALA A C 1
ATOM 848 O O . ALA A 1 120 ? -0.876 10.041 -25.634 1.00 49.03 120 ALA A O 1
ATOM 849 N N . SER A 1 121 ? -2.602 11.037 -24.585 1.00 41.25 121 SER A N 1
ATOM 850 C CA . SER A 1 121 ? -3.405 11.274 -25.775 1.00 41.25 121 SER A CA 1
ATOM 851 C C . SER A 1 121 ? -2.722 12.364 -26.589 1.00 41.25 121 SER A C 1
ATOM 853 O O . SER A 1 121 ? -2.805 13.553 -26.280 1.00 41.25 121 SER A O 1
ATOM 855 N N . ALA A 1 122 ? -2.001 11.943 -27.624 1.00 48.97 122 ALA A N 1
ATOM 856 C CA . ALA A 1 122 ? -1.549 12.815 -28.688 1.00 48.97 122 ALA A CA 1
ATOM 857 C C . ALA A 1 122 ? -2.781 13.327 -29.444 1.00 48.97 122 ALA A C 1
ATOM 859 O O . ALA A 1 122 ? -3.286 12.667 -30.352 1.00 48.97 122 ALA A O 1
ATOM 860 N N . ASN A 1 123 ? -3.271 14.514 -29.085 1.00 45.84 123 ASN A N 1
ATOM 861 C CA . ASN A 1 123 ? -4.200 15.237 -29.941 1.00 45.84 123 ASN A CA 1
ATOM 862 C C . ASN A 1 123 ? -3.909 16.740 -29.923 1.00 45.84 123 ASN A C 1
ATOM 864 O O . ASN A 1 123 ? -4.408 17.502 -29.103 1.00 45.84 123 ASN A O 1
ATOM 868 N N . GLY A 1 124 ? -3.075 17.135 -30.879 1.00 37.94 124 GLY A N 1
ATOM 869 C CA . GLY A 1 124 ? -2.789 18.511 -31.261 1.00 37.94 124 GLY A CA 1
ATOM 870 C C . GLY A 1 124 ? -2.290 18.525 -32.701 1.00 37.94 124 GLY A C 1
ATOM 871 O O . GLY A 1 124 ? -1.141 18.861 -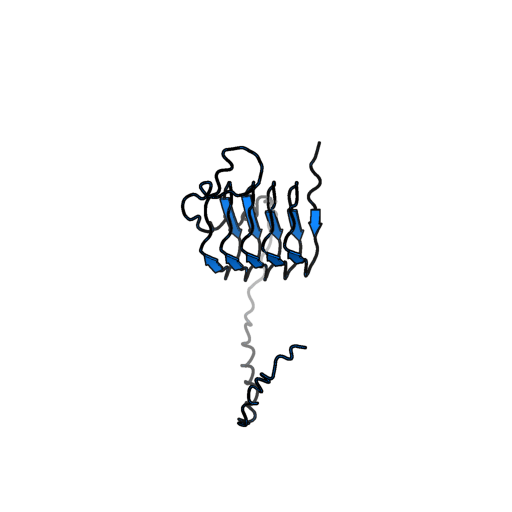32.963 1.00 37.94 124 GLY A O 1
ATOM 872 N N . ARG A 1 125 ? -3.127 18.060 -33.639 1.00 43.69 125 ARG A N 1
ATOM 873 C CA . ARG A 1 125 ? -2.866 18.158 -35.081 1.00 43.69 125 ARG A CA 1
ATOM 874 C C . ARG A 1 125 ? -2.959 19.627 -35.499 1.00 43.69 125 ARG A C 1
ATOM 876 O O . ARG A 1 125 ? -4.057 20.162 -35.599 1.00 43.69 125 ARG A O 1
ATOM 883 N N . GLY A 1 126 ? -1.820 20.246 -35.786 1.00 38.59 126 GLY A N 1
ATOM 884 C CA . GLY A 1 126 ? -1.715 21.405 -36.667 1.00 38.59 126 GLY A CA 1
ATOM 885 C C . GLY A 1 126 ? -1.072 20.946 -37.969 1.00 38.59 126 GLY A C 1
ATOM 886 O O . GLY A 1 126 ? 0.099 20.580 -37.985 1.00 38.59 126 GLY A O 1
ATOM 887 N N . ALA A 1 127 ? -1.859 20.886 -39.038 1.00 45.47 127 ALA A N 1
ATOM 888 C CA . ALA A 1 127 ? -1.388 20.569 -40.376 1.00 45.47 127 ALA A CA 1
ATOM 889 C C . ALA A 1 127 ? -0.496 21.700 -40.913 1.00 45.47 127 ALA A C 1
ATOM 891 O O . ALA A 1 127 ? -0.904 22.858 -40.896 1.00 45.47 127 ALA A O 1
ATOM 892 N N . HIS A 1 128 ? 0.667 21.360 -41.471 1.00 40.69 128 HIS A N 1
ATOM 893 C CA . HIS A 1 128 ? 1.278 22.162 -42.527 1.00 40.69 128 HIS A CA 1
ATOM 894 C C . HIS A 1 128 ? 1.964 21.239 -43.538 1.00 40.69 128 HIS A C 1
ATOM 896 O O . HIS A 1 128 ? 2.792 20.402 -43.186 1.00 40.69 128 HIS A O 1
ATOM 902 N N . LEU A 1 129 ? 1.540 21.360 -44.794 1.00 41.59 129 LEU A N 1
ATOM 903 C CA . LEU A 1 129 ? 2.021 20.604 -45.946 1.00 41.59 129 LEU A CA 1
ATOM 904 C C . LEU A 1 129 ? 3.355 21.160 -46.471 1.00 41.59 129 LEU A C 1
ATOM 906 O O . LEU A 1 129 ? 3.480 22.375 -46.625 1.00 41.59 129 LEU A O 1
ATOM 910 N N . GLY A 1 130 ? 4.246 20.237 -46.865 1.00 35.88 130 GLY A N 1
ATOM 911 C CA . GLY A 1 130 ? 5.192 20.356 -47.990 1.00 35.88 130 GLY A CA 1
ATOM 912 C C . GLY A 1 130 ? 6.694 20.442 -47.649 1.00 35.88 130 GLY A C 1
ATOM 913 O O . GLY A 1 130 ? 7.035 20.973 -46.598 1.00 35.88 130 GLY A O 1
ATOM 914 N N . PRO A 1 131 ? 7.609 20.058 -48.570 1.00 47.81 131 PRO A N 1
ATOM 915 C CA . PRO A 1 131 ? 7.540 18.999 -49.581 1.00 47.81 131 PRO A CA 1
ATOM 916 C C . PRO A 1 131 ? 8.700 17.976 -49.454 1.00 47.81 131 PRO A C 1
ATOM 918 O O . PRO A 1 131 ? 9.547 18.044 -48.572 1.00 47.81 131 PRO A O 1
ATOM 921 N N . ALA A 1 132 ? 8.671 16.986 -50.345 1.00 43.00 132 ALA A N 1
ATOM 922 C CA . ALA A 1 132 ? 9.495 15.784 -50.386 1.00 43.00 132 ALA A CA 1
ATOM 923 C C . ALA A 1 132 ? 11.015 16.000 -50.530 1.00 43.00 132 ALA A C 1
ATOM 925 O O . ALA A 1 132 ? 11.453 16.700 -51.437 1.00 43.00 132 ALA A O 1
ATOM 926 N N . GLU A 1 133 ? 11.794 15.220 -49.772 1.00 38.28 133 GLU A N 1
ATOM 927 C CA . GLU A 1 133 ? 13.145 14.791 -50.150 1.00 38.28 133 GLU A CA 1
ATOM 928 C C . GLU A 1 133 ? 13.329 13.282 -49.896 1.00 38.28 133 GLU A C 1
ATOM 930 O O . GLU A 1 133 ? 12.696 12.672 -49.036 1.00 38.28 133 GLU A O 1
ATOM 935 N N . ARG A 1 134 ? 14.127 12.674 -50.775 1.00 43.75 134 ARG A N 1
ATOM 936 C CA . ARG A 1 134 ? 14.244 11.241 -51.091 1.00 43.75 134 ARG A CA 1
ATOM 937 C C . ARG A 1 134 ? 14.889 10.393 -49.977 1.00 43.75 134 ARG A C 1
ATOM 939 O O . ARG A 1 134 ? 15.697 10.912 -49.216 1.00 43.75 134 ARG A O 1
ATOM 946 N N . PRO A 1 135 ? 14.651 9.064 -49.952 1.00 41.69 135 PRO A N 1
ATOM 947 C CA . PRO A 1 135 ? 15.334 8.161 -49.035 1.00 41.69 135 PRO A CA 1
ATOM 948 C C . PRO A 1 135 ? 16.704 7.741 -49.595 1.00 41.69 135 PRO A C 1
ATOM 950 O O . PRO A 1 135 ? 16.784 7.060 -50.619 1.00 41.69 135 PRO A O 1
ATOM 953 N N . SER A 1 136 ? 17.784 8.110 -48.908 1.00 47.75 136 SER A N 1
ATOM 954 C CA . SER A 1 136 ? 19.114 7.518 -49.097 1.00 47.75 136 SER A CA 1
ATOM 955 C C . SER A 1 136 ? 19.363 6.465 -48.020 1.00 47.75 136 SER A C 1
ATOM 957 O O . SER A 1 136 ? 19.245 6.711 -46.822 1.00 47.75 136 SER A O 1
ATOM 959 N N . ALA A 1 137 ? 19.691 5.271 -48.498 1.00 41.75 137 ALA A N 1
ATOM 960 C CA . ALA A 1 137 ? 20.082 4.097 -47.743 1.00 41.75 137 ALA A CA 1
ATOM 961 C C . ALA A 1 137 ? 21.269 4.344 -46.796 1.00 41.75 137 ALA A C 1
ATOM 963 O O . ALA A 1 137 ? 22.153 5.145 -47.096 1.00 41.75 137 ALA A O 1
ATOM 964 N N . GLY A 1 138 ? 21.336 3.567 -45.708 1.00 36.00 138 GLY A N 1
ATOM 965 C CA . GLY A 1 138 ? 22.558 3.476 -44.908 1.00 36.00 138 GLY A CA 1
ATOM 966 C C . GLY A 1 138 ? 22.409 2.950 -43.483 1.00 36.00 138 GLY A C 1
ATOM 967 O O . GLY A 1 138 ? 22.985 3.541 -42.580 1.00 36.00 138 GLY A O 1
ATOM 968 N N . TRP A 1 139 ? 21.680 1.853 -43.241 1.00 35.62 139 TRP A N 1
ATOM 969 C CA . TRP A 1 139 ? 21.849 1.113 -41.981 1.00 35.62 139 TRP A CA 1
ATOM 970 C C . TRP A 1 139 ? 23.133 0.284 -42.078 1.00 35.62 139 TRP A C 1
ATOM 972 O O . TRP A 1 139 ? 23.132 -0.835 -42.589 1.00 35.62 139 TRP A O 1
ATOM 982 N N . GLN A 1 140 ? 24.251 0.862 -41.636 1.00 42.66 140 GLN A N 1
ATOM 983 C CA . GLN A 1 140 ? 25.458 0.098 -41.346 1.00 42.66 140 GLN A CA 1
ATOM 984 C C . GLN A 1 140 ? 25.263 -0.612 -40.006 1.00 42.66 140 GLN A C 1
ATOM 986 O O . GLN A 1 140 ? 25.033 0.015 -38.976 1.00 42.66 140 GLN A O 1
ATOM 991 N N . ALA A 1 141 ? 25.323 -1.940 -40.049 1.00 40.69 141 ALA A N 1
ATOM 992 C CA . ALA A 1 141 ? 25.337 -2.802 -38.883 1.00 40.69 141 ALA A CA 1
ATOM 993 C C . ALA A 1 141 ? 26.629 -2.571 -38.083 1.00 40.69 141 ALA A C 1
ATOM 995 O O . ALA A 1 141 ? 27.723 -2.927 -38.530 1.00 40.69 141 ALA A O 1
ATOM 996 N N . GLU A 1 142 ? 26.509 -1.994 -36.889 1.00 41.22 142 GLU A N 1
ATOM 997 C CA . GLU A 1 142 ? 27.615 -1.936 -35.942 1.00 41.22 142 GLU A CA 1
ATOM 998 C C . GLU A 1 142 ? 27.811 -3.303 -35.262 1.00 41.22 142 GLU A C 1
ATOM 1000 O O . GLU A 1 142 ? 26.971 -3.829 -34.537 1.00 41.22 142 GLU A O 1
ATOM 1005 N N . ARG A 1 143 ? 28.951 -3.881 -35.636 1.00 48.72 143 ARG A N 1
ATOM 1006 C CA . ARG A 1 143 ? 29.781 -4.970 -35.098 1.00 48.72 143 ARG A CA 1
ATOM 1007 C C . ARG A 1 143 ? 29.416 -5.526 -33.698 1.00 48.72 143 ARG A C 1
ATOM 1009 O O . ARG A 1 143 ? 29.200 -4.761 -32.763 1.00 48.72 143 ARG A O 1
ATOM 1016 N N . PRO A 1 144 ? 29.502 -6.858 -33.498 1.00 44.31 144 PRO A N 1
ATOM 1017 C CA . PRO A 1 144 ? 29.289 -7.484 -32.195 1.00 44.31 144 PRO A CA 1
ATOM 1018 C C . PRO A 1 144 ? 30.389 -7.114 -31.187 1.00 44.31 144 PRO A C 1
ATOM 1020 O O . PRO A 1 144 ? 31.584 -7.242 -31.461 1.00 44.31 144 PRO A O 1
ATOM 1023 N N . VAL A 1 145 ? 29.961 -6.694 -29.996 1.00 59.00 145 VAL A N 1
ATOM 1024 C CA . VAL A 1 145 ? 30.807 -6.493 -28.812 1.00 59.00 145 VAL A CA 1
ATOM 1025 C C . VAL A 1 145 ? 31.293 -7.857 -28.311 1.00 59.00 145 VAL A C 1
ATOM 1027 O O . VAL A 1 145 ? 30.496 -8.762 -28.070 1.00 59.00 145 VAL A O 1
ATOM 1030 N N . ALA A 1 146 ? 32.609 -8.015 -28.166 1.00 53.66 146 ALA A N 1
ATOM 1031 C CA . ALA A 1 146 ? 33.220 -9.217 -27.606 1.00 53.66 146 ALA A CA 1
ATOM 1032 C C . ALA A 1 146 ? 32.847 -9.397 -26.116 1.00 53.66 146 ALA A C 1
ATOM 1034 O O . ALA A 1 146 ? 32.809 -8.409 -25.379 1.00 53.66 146 ALA A O 1
ATOM 1035 N N . PRO A 1 147 ? 32.620 -10.633 -25.635 1.00 56.69 147 PRO A N 1
ATOM 1036 C CA . PRO A 1 147 ? 32.353 -10.879 -24.222 1.00 56.69 147 PRO A CA 1
ATOM 1037 C C . PRO A 1 147 ? 33.623 -10.707 -23.367 1.00 56.69 147 PRO A C 1
ATOM 1039 O O . PRO A 1 147 ? 34.724 -11.054 -23.813 1.00 56.69 147 PRO A O 1
ATOM 1042 N N . PRO A 1 148 ? 33.504 -10.224 -22.117 1.00 55.50 148 PRO A N 1
ATOM 1043 C CA . PRO A 1 148 ? 34.628 -10.172 -21.194 1.00 55.50 148 PRO A CA 1
ATOM 1044 C C . PRO A 1 148 ? 35.092 -11.583 -20.804 1.00 55.50 148 PRO A C 1
ATOM 1046 O O . PRO A 1 148 ? 34.297 -12.487 -20.541 1.00 55.50 148 PRO A O 1
ATOM 1049 N N . ARG A 1 149 ? 36.418 -11.752 -20.755 1.00 48.72 149 ARG A N 1
ATOM 1050 C CA . ARG 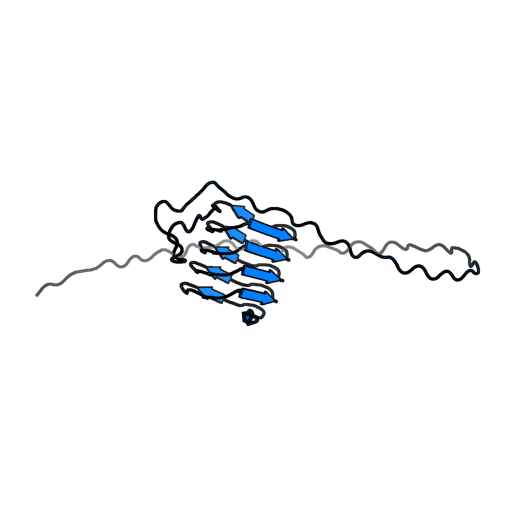A 1 149 ? 37.106 -12.966 -20.301 1.00 48.72 149 ARG A CA 1
ATOM 1051 C C . ARG A 1 149 ? 36.696 -13.320 -18.868 1.00 48.72 149 ARG A C 1
ATOM 1053 O O . ARG A 1 149 ? 36.940 -12.555 -17.940 1.00 48.72 149 ARG A O 1
ATOM 1060 N N . ILE A 1 150 ? 36.150 -14.522 -18.706 1.00 44.09 150 ILE A N 1
ATOM 1061 C CA . ILE A 1 150 ? 35.986 -15.206 -17.422 1.00 44.09 150 ILE A CA 1
ATOM 1062 C C . ILE A 1 150 ? 37.381 -15.525 -16.881 1.00 44.09 150 ILE A C 1
ATOM 1064 O O . ILE A 1 150 ? 38.137 -16.273 -17.504 1.00 44.09 150 ILE A O 1
ATOM 1068 N N . VAL A 1 151 ? 37.718 -14.967 -15.721 1.00 51.53 151 VAL A N 1
ATOM 1069 C CA . VAL A 1 151 ? 38.917 -15.334 -14.967 1.00 51.53 151 VAL A CA 1
ATOM 1070 C C . VAL A 1 151 ? 38.483 -16.131 -13.740 1.00 51.53 151 VAL A C 1
ATOM 1072 O O . VAL A 1 151 ? 37.836 -15.599 -12.848 1.00 51.53 151 VAL A O 1
ATOM 1075 N N . GLY A 1 152 ? 38.861 -17.408 -13.729 1.00 40.50 152 GLY A N 1
ATOM 1076 C CA . GLY A 1 152 ? 39.358 -18.099 -12.539 1.00 40.50 152 GLY A CA 1
ATOM 1077 C C . GLY A 1 152 ? 38.369 -18.452 -11.431 1.00 40.50 152 GLY A C 1
ATOM 1078 O O . GLY A 1 152 ? 38.182 -17.701 -10.481 1.00 40.50 152 GLY A O 1
ATOM 1079 N N . PHE A 1 153 ? 37.890 -19.695 -11.490 1.00 40.81 153 PHE A N 1
ATOM 1080 C CA . PHE A 1 153 ? 37.502 -20.505 -10.335 1.00 40.81 153 PHE A CA 1
ATOM 1081 C C . PHE A 1 153 ? 38.558 -20.417 -9.216 1.00 40.81 153 PHE A C 1
ATOM 1083 O O . PHE A 1 153 ? 39.718 -20.779 -9.414 1.00 40.81 153 PHE A O 1
ATOM 1090 N N . GLY A 1 154 ? 38.130 -19.977 -8.034 1.00 38.88 154 GLY A N 1
ATOM 1091 C CA . GLY A 1 154 ? 38.919 -19.934 -6.807 1.00 38.88 154 GLY A CA 1
ATOM 1092 C C . GLY A 1 154 ? 38.105 -20.480 -5.643 1.00 38.88 154 GLY A C 1
ATOM 1093 O O . GLY A 1 154 ? 37.596 -19.734 -4.815 1.00 38.88 154 GLY A O 1
ATOM 1094 N N . ASP A 1 155 ? 37.967 -21.800 -5.618 1.00 42.56 155 ASP A N 1
ATOM 1095 C CA . ASP A 1 155 ? 37.535 -22.584 -4.468 1.00 42.56 155 ASP A CA 1
ATOM 1096 C C . ASP A 1 155 ? 38.457 -22.300 -3.266 1.00 42.56 155 ASP A C 1
ATOM 1098 O O . ASP A 1 155 ? 39.681 -22.398 -3.405 1.00 42.56 155 ASP A O 1
ATOM 1102 N N . ARG A 1 156 ? 37.886 -21.943 -2.102 1.00 45.06 156 ARG A N 1
ATOM 1103 C CA . ARG A 1 156 ? 38.236 -22.529 -0.791 1.00 45.06 156 ARG A CA 1
ATOM 1104 C C . ARG A 1 156 ? 37.584 -21.813 0.401 1.00 45.06 156 ARG A C 1
ATOM 1106 O O . ARG A 1 156 ? 37.939 -20.696 0.757 1.00 45.06 156 ARG A O 1
ATOM 1113 N N . ARG A 1 157 ? 36.860 -22.649 1.152 1.00 47.44 157 ARG A N 1
ATOM 1114 C CA . ARG A 1 157 ? 36.811 -22.743 2.626 1.00 47.44 157 ARG A CA 1
ATOM 1115 C C . ARG A 1 157 ? 35.757 -21.927 3.383 1.00 47.44 157 ARG A C 1
ATOM 1117 O O . ARG A 1 157 ? 35.967 -20.809 3.836 1.00 47.44 157 ARG A O 1
ATOM 1124 N N . SER A 1 158 ? 34.685 -22.664 3.678 1.00 45.53 158 SER A N 1
ATOM 1125 C CA . SER A 1 158 ? 33.890 -22.654 4.906 1.00 45.53 158 SER A CA 1
ATOM 1126 C C . SER A 1 158 ? 34.623 -22.099 6.137 1.00 45.53 158 SER A C 1
ATOM 1128 O O . SER A 1 158 ? 35.557 -22.718 6.653 1.00 45.53 158 SER A O 1
ATOM 1130 N N . ALA A 1 159 ? 34.122 -20.989 6.680 1.00 48.12 159 ALA A N 1
ATOM 1131 C CA . ALA A 1 159 ? 34.434 -20.554 8.034 1.00 48.12 159 ALA A CA 1
ATOM 1132 C C . ALA A 1 159 ? 33.315 -21.000 8.987 1.00 48.12 159 ALA A C 1
ATOM 1134 O O . ALA A 1 159 ? 32.164 -20.579 8.933 1.00 48.12 159 ALA A O 1
ATOM 1135 N N . ARG A 1 160 ? 33.721 -21.932 9.838 1.00 50.56 160 ARG A N 1
ATOM 1136 C CA . ARG A 1 160 ? 33.008 -22.671 10.874 1.00 50.56 160 ARG A CA 1
ATOM 1137 C C . ARG A 1 160 ? 32.327 -21.759 11.906 1.00 50.56 160 ARG A C 1
ATOM 1139 O O . ARG A 1 160 ? 32.983 -20.962 12.572 1.00 50.56 160 ARG A O 1
ATOM 1146 N N . VAL A 1 161 ? 31.033 -21.996 12.125 1.00 45.28 161 VAL A N 1
ATOM 1147 C CA . VAL A 1 161 ? 30.252 -21.550 13.290 1.00 45.28 161 VAL A CA 1
ATOM 1148 C C . VAL A 1 161 ? 30.971 -21.953 14.583 1.00 45.28 161 VAL A C 1
ATOM 1150 O O . VAL A 1 161 ? 31.153 -23.141 14.857 1.00 45.28 161 VAL A O 1
ATOM 1153 N N . LYS A 1 162 ? 31.359 -20.977 15.413 1.00 46.38 162 LYS A N 1
ATOM 1154 C CA . LYS A 1 162 ? 31.881 -21.218 16.768 1.00 46.38 162 LYS A CA 1
ATOM 1155 C C . LYS A 1 162 ? 30.826 -20.811 17.796 1.00 46.38 162 LYS A C 1
ATOM 1157 O O . LYS A 1 162 ? 30.818 -19.711 18.332 1.00 46.38 162 LYS A O 1
ATOM 1162 N N . LYS A 1 163 ? 29.921 -21.753 18.064 1.00 45.16 163 LYS A N 1
ATOM 1163 C CA . LYS A 1 163 ? 28.946 -21.726 19.158 1.00 45.16 163 LYS A CA 1
ATOM 1164 C C . LYS A 1 163 ? 29.709 -21.793 20.488 1.00 45.16 163 LYS A C 1
ATOM 1166 O O . LYS A 1 163 ? 30.165 -22.865 20.878 1.00 45.16 163 LYS A O 1
ATOM 1171 N N . ARG A 1 164 ? 29.881 -20.670 21.190 1.00 49.19 164 ARG A N 1
ATOM 1172 C CA . ARG A 1 164 ? 30.323 -20.675 22.595 1.00 49.19 164 ARG A CA 1
ATOM 1173 C C . ARG A 1 164 ? 29.093 -20.667 23.505 1.00 49.19 164 ARG A C 1
ATOM 1175 O O . ARG A 1 164 ? 28.569 -19.622 23.853 1.00 49.19 164 ARG A O 1
ATOM 1182 N N . ARG A 1 165 ? 28.648 -21.868 23.886 1.00 52.06 165 ARG A N 1
ATOM 1183 C CA . ARG A 1 165 ? 27.946 -22.118 25.155 1.00 52.06 165 ARG A CA 1
ATOM 1184 C C . ARG A 1 165 ? 29.005 -22.327 26.231 1.00 52.06 165 ARG A C 1
ATOM 1186 O O . ARG A 1 165 ? 29.802 -23.234 26.027 1.00 52.06 165 ARG A O 1
ATOM 1193 N N . ARG A 1 166 ? 28.976 -21.553 27.321 1.00 49.81 166 ARG A N 1
ATOM 1194 C CA . ARG A 1 166 ? 29.332 -21.865 28.733 1.00 49.81 166 ARG A CA 1
ATOM 1195 C C . ARG A 1 166 ? 29.015 -20.593 29.540 1.00 49.81 166 ARG A C 1
ATOM 1197 O O . ARG A 1 166 ? 29.254 -19.520 29.011 1.00 49.81 166 ARG A O 1
ATOM 1204 N N . HIS A 1 167 ? 28.546 -20.568 30.779 1.00 45.84 167 HIS A N 1
ATOM 1205 C CA . HIS A 1 167 ? 27.956 -21.517 31.721 1.00 45.84 167 HIS A CA 1
ATOM 1206 C C . HIS A 1 167 ? 27.397 -20.631 32.852 1.00 45.84 167 HIS A C 1
ATOM 1208 O O . HIS A 1 167 ? 27.984 -19.593 33.153 1.00 45.84 167 HIS A O 1
ATOM 1214 N N . ALA A 1 168 ? 26.301 -21.048 33.474 1.00 47.81 168 ALA A N 1
ATOM 1215 C CA . ALA A 1 168 ? 25.770 -20.440 34.687 1.00 47.81 168 ALA A CA 1
ATOM 1216 C C . ALA A 1 168 ? 26.733 -20.582 35.890 1.00 47.81 168 ALA A C 1
ATOM 1218 O O . ALA A 1 168 ? 27.387 -21.616 36.041 1.00 47.81 168 ALA A O 1
ATOM 1219 N N . ARG A 1 169 ? 26.748 -19.556 36.746 1.00 50.38 169 ARG A N 1
ATOM 1220 C CA . ARG A 1 169 ? 26.980 -19.539 38.209 1.00 50.38 169 ARG A CA 1
ATOM 1221 C C . ARG A 1 169 ? 26.077 -18.387 38.689 1.00 50.38 169 ARG A C 1
ATOM 1223 O O . ARG A 1 169 ? 26.169 -17.328 38.083 1.00 50.38 169 ARG A O 1
ATOM 1230 N N . VAL A 1 170 ? 25.093 -18.476 39.587 1.00 45.69 170 VAL A N 1
ATOM 1231 C CA . VAL A 1 170 ? 24.898 -19.249 40.829 1.00 45.69 170 VAL A CA 1
ATOM 1232 C C . VAL A 1 170 ? 26.138 -19.190 41.714 1.00 45.69 170 VAL A C 1
ATOM 1234 O O . VAL A 1 170 ? 27.002 -20.058 41.616 1.00 45.69 170 VAL A O 1
ATOM 1237 N N . CYS A 1 171 ? 26.296 -18.077 42.428 1.00 53.84 171 CYS A N 1
ATOM 1238 C CA . CYS A 1 171 ? 26.002 -17.937 43.859 1.00 53.84 171 CYS A CA 1
ATOM 1239 C C . CYS A 1 171 ? 25.761 -16.453 44.156 1.00 53.84 171 CYS A C 1
ATOM 1241 O O . CYS A 1 171 ? 26.391 -15.625 43.458 1.00 53.84 171 CYS A O 1
#

Organism: NCBI:txid1391654

Sequence (171 aa):
MEKRAARLGNNFALRGVTVKQNITVVGNNATLVLCAVDGDLHIEGSNSVVAECSVGGSLSIVGNNSTVVGNRVAKTIEVVGDNTSCDGNVAWADANANHVFEPGEGGAGIACRAKAKESASAN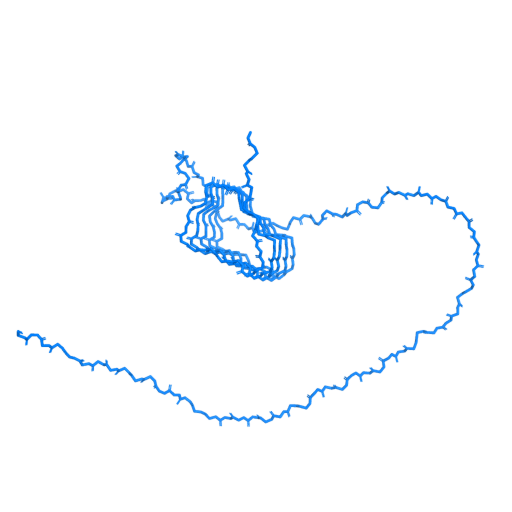GRGAHLGPAERPSAGWQAERPVAPPRIVGFGDRRSARVKKRRRHARVC

Secondary structure (DSSP, 8-state):
-----EEE-TT-EEES-EESS-EEEESSS-EEES-EESS-EEEESSS-EEES-EESS-EEEESSS-EEES-EESS-EEEESSS-EEES-EEE--TTSSSS--TT-EEEE-PPEEPP-----------------PPPP------PPPPPPP---------------------